Protein AF-A0A151RHH7-F1 (afdb_monomer)

Organism: Cajanus cajan (NCBI:txid3821)

Nearest PDB structures (foldseek):
  7e8n-assembly1_C-2  TM=4.061E-01  e=1.779E+00  Hymenobacter psoromatis

Structure (mmCIF, N/CA/C/O backbone):
data_AF-A0A151RHH7-F1
#
_entry.id   AF-A0A151RHH7-F1
#
loop_
_atom_site.group_PDB
_atom_site.id
_atom_site.type_symbol
_atom_site.label_atom_id
_atom_site.label_alt_id
_atom_site.label_comp_id
_atom_site.label_asym_id
_atom_site.label_entity_id
_atom_site.label_seq_id
_atom_site.pdbx_PDB_ins_code
_atom_site.Cartn_x
_atom_site.Cartn_y
_atom_site.Cartn_z
_atom_site.occupancy
_atom_site.B_iso_or_equiv
_atom_site.auth_seq_id
_atom_site.auth_comp_id
_atom_site.auth_asym_id
_atom_site.auth_atom_id
_atom_site.pdbx_PDB_model_num
ATOM 1 N N . MET A 1 1 ? 24.825 -20.029 -21.115 1.00 37.44 1 MET A N 1
ATOM 2 C CA . MET A 1 1 ? 24.901 -19.608 -19.701 1.00 37.44 1 MET A CA 1
ATOM 3 C C . MET A 1 1 ? 23.619 -18.854 -19.388 1.00 37.44 1 MET A C 1
ATOM 5 O O . MET A 1 1 ? 23.220 -18.038 -20.207 1.00 37.44 1 MET A O 1
ATOM 9 N N . LEU A 1 2 ? 22.942 -19.221 -18.295 1.00 56.84 2 LEU A N 1
ATOM 10 C CA . LEU A 1 2 ? 21.800 -18.498 -17.706 1.00 56.84 2 LEU A CA 1
ATOM 11 C C . LEU A 1 2 ? 22.265 -17.105 -17.199 1.00 56.84 2 LEU A C 1
ATOM 13 O O . LEU A 1 2 ? 23.472 -16.903 -17.174 1.00 56.84 2 LEU A O 1
ATOM 17 N N . TYR A 1 3 ? 21.342 -16.234 -16.751 1.00 53.00 3 TYR A N 1
ATOM 18 C CA . TYR A 1 3 ? 21.471 -14.816 -16.301 1.00 53.00 3 TYR A CA 1
ATOM 19 C C . TYR A 1 3 ? 21.188 -13.817 -17.450 1.00 53.00 3 TYR A C 1
ATOM 21 O O . TYR A 1 3 ? 21.971 -13.717 -18.380 1.00 53.00 3 TYR A O 1
ATOM 29 N N . ASP A 1 4 ? 20.014 -13.180 -17.559 1.00 50.78 4 ASP A N 1
ATOM 30 C CA . ASP A 1 4 ? 19.509 -12.146 -16.642 1.00 50.78 4 ASP A CA 1
ATOM 31 C C . ASP A 1 4 ? 18.031 -12.333 -16.234 1.00 50.78 4 ASP A C 1
ATOM 33 O O . ASP A 1 4 ? 17.088 -11.758 -16.776 1.00 50.78 4 ASP A O 1
ATOM 37 N N . THR A 1 5 ? 17.818 -13.100 -15.178 1.00 59.22 5 THR A N 1
ATOM 38 C CA . THR A 1 5 ? 16.944 -12.659 -14.084 1.00 59.22 5 THR A CA 1
ATOM 39 C C . THR A 1 5 ? 17.608 -11.402 -13.478 1.00 59.22 5 THR A C 1
ATOM 41 O O . THR A 1 5 ? 18.814 -11.425 -13.291 1.00 59.22 5 THR A O 1
ATOM 44 N N . THR A 1 6 ? 17.002 -10.270 -13.105 1.00 57.56 6 THR A N 1
ATOM 45 C CA . THR A 1 6 ? 15.735 -10.069 -12.382 1.00 57.56 6 THR A CA 1
ATOM 46 C C . THR A 1 6 ? 15.772 -8.677 -11.719 1.00 57.56 6 THR A C 1
ATOM 48 O O . THR A 1 6 ? 15.787 -8.585 -10.502 1.00 57.56 6 THR A O 1
ATOM 51 N N . ASN A 1 7 ? 15.799 -7.568 -12.462 1.00 62.75 7 ASN A N 1
ATOM 52 C CA . ASN A 1 7 ? 15.657 -6.232 -11.840 1.00 62.75 7 ASN A CA 1
ATOM 53 C C . ASN A 1 7 ? 14.424 -5.488 -12.368 1.00 62.75 7 ASN A C 1
ATOM 55 O O . ASN A 1 7 ? 14.433 -4.278 -12.557 1.00 62.75 7 ASN A O 1
ATOM 59 N N . ILE A 1 8 ? 13.335 -6.225 -12.615 1.00 69.81 8 ILE A N 1
ATOM 60 C CA . ILE A 1 8 ? 11.999 -5.628 -12.771 1.00 69.81 8 ILE A CA 1
ATOM 61 C C . ILE A 1 8 ? 11.662 -4.885 -11.472 1.00 69.81 8 ILE A C 1
ATOM 63 O O . ILE A 1 8 ? 11.237 -3.736 -11.498 1.00 69.81 8 ILE A O 1
ATOM 67 N N . ILE A 1 9 ? 11.912 -5.525 -10.332 1.00 77.25 9 ILE A N 1
ATOM 68 C CA . ILE A 1 9 ? 11.614 -4.985 -9.011 1.00 77.25 9 ILE A CA 1
ATOM 69 C C . ILE A 1 9 ? 12.907 -4.470 -8.395 1.00 77.25 9 ILE A C 1
ATOM 71 O O . ILE A 1 9 ? 13.838 -5.237 -8.176 1.00 77.25 9 ILE A O 1
ATOM 75 N N . GLU A 1 10 ? 12.959 -3.171 -8.126 1.00 78.50 10 GLU A N 1
ATOM 76 C CA . GLU A 1 10 ? 14.185 -2.504 -7.679 1.00 78.50 10 GLU A CA 1
ATOM 77 C C . GLU A 1 10 ? 14.341 -2.544 -6.153 1.00 78.50 10 GLU A C 1
ATOM 79 O O . GLU A 1 10 ? 15.451 -2.568 -5.633 1.00 78.50 10 GLU A O 1
ATOM 84 N N . SER A 1 11 ? 13.235 -2.547 -5.403 1.00 79.06 11 SER A N 1
ATOM 85 C CA . SER A 1 11 ? 13.278 -2.639 -3.939 1.00 79.06 11 SER A CA 1
ATOM 86 C C . SER A 1 11 ? 11.923 -3.019 -3.341 1.00 79.06 11 SER A C 1
ATOM 88 O O . SER A 1 11 ? 10.900 -2.957 -4.021 1.00 79.06 11 SER A O 1
ATOM 90 N N . SER A 1 12 ? 11.914 -3.379 -2.055 1.00 83.19 12 SER A N 1
ATOM 91 C CA . SER A 1 12 ? 10.706 -3.395 -1.225 1.00 83.19 12 SER A CA 1
ATOM 92 C C . SER A 1 12 ? 10.746 -2.253 -0.212 1.00 83.19 12 SER A C 1
ATOM 94 O O . SER A 1 12 ? 11.790 -1.984 0.388 1.00 83.19 12 SER A O 1
ATOM 96 N N . ARG A 1 13 ? 9.618 -1.569 -0.018 1.00 85.00 13 ARG A N 1
ATOM 97 C CA . ARG A 1 13 ? 9.444 -0.455 0.921 1.00 85.00 13 ARG A CA 1
ATOM 98 C C . ARG A 1 13 ? 8.084 -0.541 1.612 1.00 85.00 13 ARG A C 1
ATOM 100 O O . ARG A 1 13 ? 7.186 -1.252 1.179 1.00 85.00 13 ARG A O 1
ATOM 107 N N . ARG A 1 14 ? 7.908 0.221 2.692 1.00 90.44 14 ARG A N 1
ATOM 108 C CA . ARG A 1 14 ? 6.581 0.442 3.287 1.00 90.44 14 ARG A CA 1
ATOM 109 C C . ARG A 1 14 ? 5.842 1.503 2.480 1.00 90.44 14 ARG A C 1
ATOM 111 O O . ARG A 1 14 ? 6.435 2.529 2.153 1.00 90.44 14 ARG A O 1
ATOM 118 N N . ALA A 1 15 ? 4.562 1.282 2.210 1.00 89.31 15 ALA A N 1
ATOM 119 C CA . ALA A 1 15 ? 3.700 2.268 1.570 1.00 89.31 15 ALA A CA 1
ATOM 120 C C . ALA A 1 15 ? 2.521 2.604 2.485 1.00 89.31 15 ALA A C 1
ATOM 122 O O . ALA A 1 15 ? 1.859 1.714 3.015 1.00 89.31 15 ALA A O 1
ATOM 123 N N . ASN A 1 16 ? 2.270 3.900 2.657 1.00 91.12 16 ASN A N 1
ATOM 124 C CA . ASN A 1 16 ? 1.093 4.413 3.346 1.00 91.12 16 ASN A CA 1
ATOM 125 C C . ASN A 1 16 ? 0.238 5.131 2.308 1.00 91.12 16 ASN A C 1
ATOM 127 O O . ASN A 1 16 ? 0.716 6.072 1.674 1.00 91.12 16 ASN A O 1
ATOM 131 N N . ILE A 1 17 ? -0.995 4.674 2.124 1.00 90.69 17 ILE A N 1
ATOM 132 C CA . ILE A 1 17 ? -1.925 5.237 1.145 1.00 90.69 17 ILE A CA 1
ATOM 133 C C . ILE A 1 17 ? -3.095 5.841 1.915 1.00 90.69 17 ILE A C 1
ATOM 135 O O . ILE A 1 17 ? -3.698 5.171 2.752 1.00 90.69 17 ILE A O 1
ATOM 139 N N . LEU A 1 18 ? -3.390 7.113 1.646 1.00 93.06 18 LEU A N 1
ATOM 140 C CA . LEU A 1 18 ? -4.575 7.786 2.162 1.00 93.06 18 LEU A CA 1
ATOM 141 C C . LEU A 1 18 ? -5.692 7.647 1.127 1.00 93.06 18 LEU A C 1
ATOM 143 O O . LEU A 1 18 ? -5.582 8.154 0.012 1.00 93.06 18 LEU A O 1
ATOM 147 N N . LEU A 1 19 ? -6.735 6.917 1.495 1.00 88.88 19 LEU A N 1
ATOM 148 C CA . LEU A 1 19 ? -7.963 6.782 0.728 1.00 88.88 19 LEU A CA 1
ATOM 149 C C . LEU A 1 19 ? -8.950 7.885 1.137 1.00 88.88 19 LEU A C 1
ATOM 151 O O . LEU A 1 19 ? -8.705 8.677 2.050 1.00 88.88 19 LEU A O 1
ATOM 155 N N . LEU A 1 20 ? -10.095 7.926 0.457 1.00 90.62 20 LEU A N 1
ATOM 156 C CA . LEU A 1 20 ? -11.201 8.812 0.817 1.00 90.62 20 LEU A CA 1
ATOM 157 C C . LEU A 1 20 ? -11.644 8.589 2.274 1.00 90.62 20 LEU A C 1
ATOM 159 O O . LEU A 1 20 ? -11.470 7.505 2.833 1.00 90.62 20 LEU A O 1
ATOM 163 N N . LYS A 1 21 ? -12.260 9.619 2.870 1.00 93.25 21 LYS A N 1
ATOM 164 C CA . LYS A 1 21 ? -12.737 9.608 4.268 1.00 93.25 21 LYS A CA 1
ATOM 165 C C . LYS A 1 21 ? -11.625 9.312 5.282 1.00 93.25 21 LYS A C 1
ATOM 167 O O . LYS A 1 21 ? -11.842 8.573 6.237 1.00 93.25 21 LYS A O 1
ATOM 172 N N . ASP A 1 22 ? -10.423 9.821 5.021 1.00 92.19 22 ASP A N 1
ATOM 173 C CA . ASP A 1 22 ? -9.242 9.678 5.883 1.00 92.19 22 ASP A CA 1
ATOM 174 C C . ASP A 1 22 ? -8.849 8.229 6.205 1.00 92.19 22 ASP A C 1
ATOM 176 O O . ASP A 1 22 ? -8.132 7.949 7.171 1.00 92.19 22 ASP A O 1
ATOM 180 N N . THR A 1 23 ? -9.298 7.288 5.376 1.00 91.00 23 THR A N 1
ATOM 181 C CA . THR A 1 23 ? -9.028 5.869 5.570 1.00 91.00 23 THR A CA 1
ATOM 182 C C . THR A 1 23 ? -7.587 5.574 5.163 1.00 91.00 23 THR A C 1
ATOM 184 O O . THR A 1 23 ? -7.175 5.870 4.043 1.00 91.00 23 THR A O 1
ATOM 187 N N . LYS A 1 24 ? -6.790 5.008 6.073 1.00 91.31 24 LYS A N 1
ATOM 188 C CA . LYS A 1 24 ? -5.360 4.751 5.847 1.00 91.31 24 LYS A CA 1
ATOM 189 C C . LYS A 1 24 ? -5.114 3.275 5.573 1.00 91.31 24 LYS A C 1
ATOM 191 O O . LYS A 1 24 ? -5.478 2.426 6.379 1.00 91.31 24 LYS A O 1
ATOM 196 N N . LEU A 1 25 ? -4.437 2.991 4.466 1.00 90.88 25 LEU A N 1
ATOM 197 C CA . LEU A 1 25 ? -3.972 1.659 4.101 1.00 90.88 25 LEU A CA 1
ATOM 198 C C . LEU A 1 25 ? -2.466 1.553 4.365 1.00 90.88 25 LEU A C 1
ATOM 200 O O . LEU A 1 25 ? -1.669 2.290 3.774 1.00 90.88 25 LEU A O 1
ATOM 204 N N . HIS A 1 26 ? -2.082 0.626 5.244 1.00 90.44 26 HIS A N 1
ATOM 205 C CA . HIS A 1 26 ? -0.697 0.425 5.661 1.00 90.44 26 HIS A CA 1
ATOM 206 C C . HIS A 1 26 ? -0.122 -0.852 5.044 1.00 90.44 26 HIS A C 1
ATOM 208 O O . HIS A 1 26 ? -0.361 -1.968 5.508 1.00 90.44 26 HIS A O 1
ATOM 214 N N . ILE A 1 27 ? 0.698 -0.693 4.008 1.00 91.50 27 ILE A N 1
ATOM 215 C CA . ILE A 1 27 ? 1.351 -1.808 3.325 1.00 91.50 27 ILE A CA 1
ATOM 216 C C . ILE A 1 27 ? 2.771 -1.963 3.859 1.00 91.50 27 ILE A C 1
ATOM 218 O O . ILE A 1 27 ? 3.633 -1.100 3.673 1.00 91.50 27 ILE A O 1
ATOM 222 N N . LYS A 1 28 ? 3.028 -3.094 4.524 1.00 87.62 28 LYS A N 1
ATO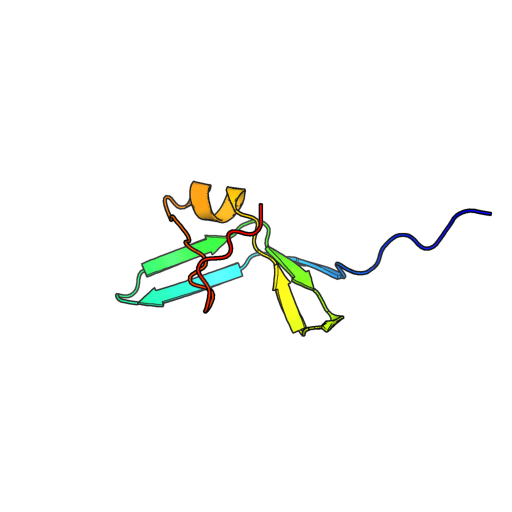M 223 C CA . LYS A 1 28 ? 4.350 -3.409 5.085 1.00 87.62 28 LYS A CA 1
ATOM 224 C C . LYS A 1 28 ? 5.390 -3.707 4.005 1.00 87.62 28 LYS A C 1
ATOM 226 O O . LYS A 1 28 ? 6.558 -3.396 4.214 1.00 87.62 28 LYS A O 1
ATOM 231 N N . ASN A 1 29 ? 4.963 -4.304 2.893 1.00 87.56 29 ASN A N 1
ATOM 232 C CA . ASN A 1 29 ? 5.832 -4.810 1.835 1.00 87.56 29 ASN A CA 1
ATOM 233 C C . ASN A 1 29 ? 5.294 -4.418 0.447 1.00 87.56 29 ASN A C 1
ATOM 235 O O . ASN A 1 29 ? 4.646 -5.205 -0.233 1.00 87.56 29 ASN A O 1
ATOM 239 N N . ALA A 1 30 ? 5.543 -3.177 0.038 1.00 90.25 30 ALA A N 1
ATOM 240 C CA . ALA A 1 30 ? 5.259 -2.688 -1.305 1.00 90.25 30 ALA A CA 1
ATOM 241 C C . ALA A 1 30 ? 6.521 -2.798 -2.162 1.00 90.25 30 ALA A C 1
ATOM 243 O O . ALA A 1 30 ? 7.588 -2.326 -1.775 1.00 90.25 30 ALA A O 1
ATOM 244 N N . LEU A 1 31 ? 6.405 -3.410 -3.332 1.00 91.19 31 LEU A N 1
ATOM 245 C CA . LEU A 1 31 ? 7.524 -3.574 -4.253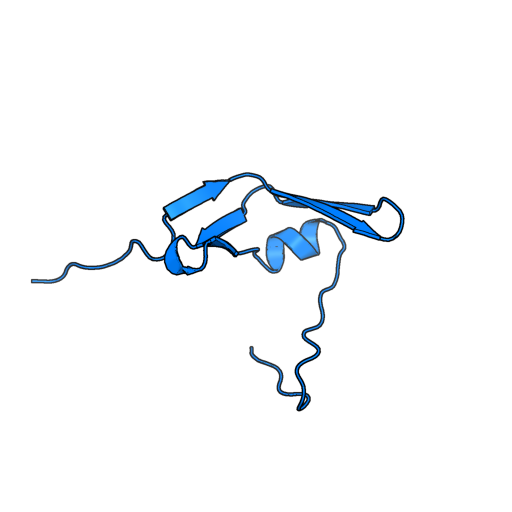 1.00 91.19 31 LEU A CA 1
ATOM 246 C C . LEU A 1 31 ? 7.599 -2.359 -5.179 1.00 91.19 31 LEU A C 1
ATOM 248 O O . LEU A 1 31 ? 6.576 -1.893 -5.658 1.00 91.19 31 LEU A O 1
ATOM 252 N N . TYR A 1 32 ? 8.783 -1.826 -5.451 1.00 88.19 32 TYR A N 1
ATOM 253 C CA . TYR A 1 32 ? 8.944 -0.694 -6.359 1.00 88.19 32 TYR A CA 1
ATOM 254 C C . TYR A 1 32 ? 9.283 -1.180 -7.771 1.00 88.19 32 TYR A C 1
ATOM 256 O O . TYR A 1 32 ? 10.302 -1.844 -7.981 1.00 88.19 32 TYR A O 1
ATOM 264 N N . PHE A 1 33 ? 8.421 -0.842 -8.734 1.00 86.75 33 PHE A N 1
ATOM 265 C CA . PHE A 1 33 ? 8.616 -1.106 -10.155 1.00 86.75 33 PHE A CA 1
ATOM 266 C C . PHE A 1 33 ? 9.142 0.153 -10.843 1.00 86.75 33 PHE A C 1
ATOM 268 O O . PHE A 1 33 ? 8.391 1.059 -11.222 1.00 86.75 33 PHE A O 1
ATOM 275 N N . SER A 1 34 ? 10.463 0.192 -10.991 1.00 82.38 34 SER A N 1
ATOM 276 C CA . SER A 1 34 ? 11.219 1.357 -11.452 1.00 82.38 34 SER A CA 1
ATOM 277 C C . SER A 1 34 ? 10.824 1.805 -12.855 1.00 82.38 34 SER A C 1
ATOM 279 O O . SER A 1 34 ? 10.656 2.994 -13.105 1.00 82.38 34 SER A O 1
ATOM 281 N N . LYS A 1 35 ? 10.563 0.847 -13.751 1.00 85.31 35 LYS A N 1
ATOM 282 C CA . LYS A 1 35 ? 10.240 1.105 -15.160 1.00 85.31 35 LYS A CA 1
ATOM 283 C C . LYS A 1 35 ? 8.978 1.947 -15.354 1.00 85.31 35 LYS A C 1
ATOM 285 O O . LYS A 1 35 ? 8.877 2.656 -16.350 1.00 85.31 35 LYS A O 1
ATOM 290 N N . SER A 1 36 ? 8.017 1.871 -14.434 1.00 83.56 36 SER A N 1
ATOM 291 C CA . SER A 1 36 ? 6.821 2.719 -14.476 1.00 83.56 36 SER A CA 1
ATOM 292 C C . SER A 1 36 ? 6.779 3.760 -13.363 1.00 83.56 36 SER A C 1
ATOM 294 O O . SER A 1 36 ? 5.761 4.434 -13.241 1.00 83.56 36 SER A O 1
ATOM 296 N N . 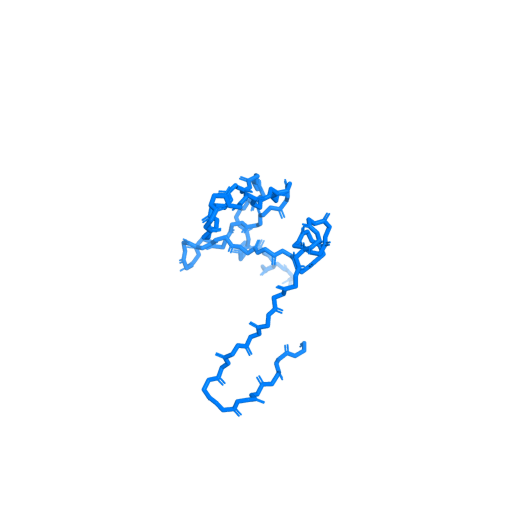TYR A 1 37 ? 7.815 3.847 -12.522 1.00 84.25 37 TYR A N 1
ATOM 297 C CA . TYR A 1 37 ? 7.829 4.666 -11.307 1.00 84.25 37 TYR A CA 1
ATOM 298 C C . TYR A 1 37 ? 6.610 4.416 -10.396 1.00 84.25 37 TYR A C 1
ATOM 300 O O . TYR A 1 37 ? 6.056 5.345 -9.808 1.00 84.25 37 TYR A O 1
AT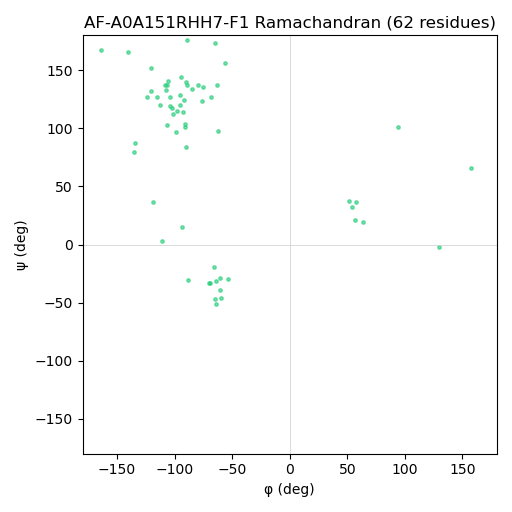OM 308 N N . LYS A 1 38 ? 6.151 3.158 -10.296 1.00 85.94 38 LYS A N 1
ATOM 309 C CA . LYS A 1 38 ? 4.972 2.781 -9.490 1.00 85.94 38 LYS A CA 1
ATOM 310 C C . LYS A 1 38 ? 5.336 1.767 -8.416 1.00 85.94 38 LYS A C 1
ATOM 312 O O . LYS A 1 38 ? 6.230 0.945 -8.591 1.00 85.94 38 LYS A O 1
ATOM 317 N N . ASN A 1 39 ? 4.581 1.793 -7.323 1.00 86.75 39 ASN A N 1
ATOM 318 C CA . ASN A 1 39 ? 4.598 0.720 -6.338 1.00 86.75 39 ASN A CA 1
ATOM 319 C C . ASN A 1 39 ? 3.642 -0.398 -6.779 1.00 86.75 39 ASN A C 1
ATOM 321 O O . ASN A 1 39 ? 2.501 -0.138 -7.155 1.00 86.75 39 ASN A O 1
ATOM 325 N N . LEU A 1 40 ? 4.110 -1.635 -6.703 1.00 87.75 40 LEU A N 1
ATOM 326 C CA . LEU A 1 40 ? 3.344 -2.862 -6.818 1.00 87.75 40 LEU A CA 1
ATOM 327 C C . LEU A 1 40 ? 2.912 -3.292 -5.417 1.00 87.75 40 LEU A C 1
ATOM 329 O O . LEU A 1 40 ? 3.736 -3.466 -4.513 1.00 87.75 40 LEU A O 1
ATOM 333 N N . LEU A 1 41 ? 1.607 -3.465 -5.246 1.00 87.38 41 LEU A N 1
ATOM 334 C CA . LEU A 1 41 ? 1.005 -3.903 -3.995 1.00 87.38 41 LEU A CA 1
ATOM 335 C C . LEU A 1 41 ? 0.532 -5.342 -4.158 1.00 87.38 41 LEU A C 1
ATOM 337 O O . LEU A 1 41 ? -0.123 -5.677 -5.142 1.00 87.38 41 LEU A O 1
ATOM 341 N N . SER A 1 42 ? 0.846 -6.192 -3.185 1.00 84.69 42 SER A N 1
ATOM 342 C CA . SER A 1 42 ? 0.301 -7.544 -3.163 1.00 84.69 42 SER A CA 1
ATOM 343 C C . SER A 1 42 ? -1.157 -7.515 -2.717 1.00 84.69 42 SER A C 1
ATOM 345 O O . SER A 1 42 ? -1.484 -6.913 -1.691 1.00 84.69 42 SER A O 1
ATOM 347 N N . PHE A 1 43 ? -2.024 -8.257 -3.412 1.00 85.69 43 PHE A N 1
ATOM 348 C CA . PHE A 1 43 ? -3.400 -8.495 -2.963 1.00 85.69 43 PHE A CA 1
ATOM 349 C C . PHE A 1 43 ? -3.467 -9.055 -1.540 1.00 85.69 43 PHE A C 1
ATOM 351 O O . PHE A 1 43 ? -4.441 -8.810 -0.831 1.00 85.69 43 PHE A O 1
ATOM 358 N N . LYS A 1 44 ? -2.446 -9.807 -1.109 1.00 88.00 44 LYS A N 1
ATOM 359 C CA . LYS A 1 44 ? -2.363 -10.314 0.262 1.00 88.00 44 LYS A CA 1
ATOM 360 C C . LYS A 1 44 ? -2.230 -9.168 1.264 1.00 88.00 44 LYS A C 1
ATOM 362 O O . LYS A 1 44 ? -2.959 -9.150 2.245 1.00 88.00 44 LYS A O 1
ATOM 367 N N . ASP A 1 45 ? -1.342 -8.211 1.008 1.00 87.19 45 ASP A N 1
ATOM 368 C CA . ASP A 1 45 ? -1.100 -7.093 1.928 1.00 87.19 45 ASP A CA 1
ATOM 369 C C . ASP A 1 45 ? -2.291 -6.131 1.996 1.00 87.19 45 ASP A C 1
ATOM 371 O O . ASP A 1 45 ? -2.598 -5.592 3.058 1.00 87.19 45 ASP A O 1
ATOM 375 N N . ILE A 1 46 ? -3.005 -5.968 0.881 1.00 88.88 46 ILE A N 1
ATOM 376 C CA . ILE A 1 46 ? -4.269 -5.227 0.821 1.00 88.88 46 ILE A CA 1
ATOM 377 C C . ILE A 1 46 ? -5.346 -5.926 1.663 1.00 88.88 46 ILE A C 1
ATOM 379 O O . ILE A 1 46 ? -5.940 -5.298 2.538 1.00 88.88 46 ILE A O 1
ATOM 383 N N . ARG A 1 47 ? -5.554 -7.235 1.457 1.00 88.31 47 ARG A N 1
ATOM 384 C CA . ARG A 1 47 ? -6.550 -8.021 2.208 1.00 88.31 47 ARG A CA 1
ATOM 385 C C . ARG A 1 47 ? -6.243 -8.105 3.703 1.00 88.31 47 ARG A C 1
ATOM 387 O O . ARG A 1 47 ? -7.166 -8.151 4.505 1.00 88.31 47 ARG A O 1
ATOM 394 N N . LEU A 1 48 ? -4.966 -8.082 4.091 1.00 88.00 48 LEU A N 1
ATOM 395 C CA . LEU A 1 48 ? -4.547 -8.023 5.499 1.00 88.00 48 LEU A CA 1
ATOM 396 C C . LEU A 1 48 ? -4.942 -6.716 6.201 1.00 88.00 48 LEU A C 1
ATOM 398 O O . LEU A 1 48 ? -4.973 -6.685 7.426 1.00 88.00 48 LEU A O 1
ATOM 402 N N . ASN A 1 49 ? -5.230 -5.656 5.446 1.00 87.56 49 ASN A N 1
ATOM 403 C CA . ASN A 1 49 ? -5.798 -4.417 5.973 1.00 87.56 49 ASN A CA 1
ATOM 404 C C . ASN A 1 49 ? -7.339 -4.401 5.872 1.00 87.56 49 ASN A C 1
ATOM 406 O O . ASN A 1 49 ? -7.932 -3.336 5.969 1.00 87.56 49 ASN A O 1
ATOM 410 N N . GLU A 1 50 ? -7.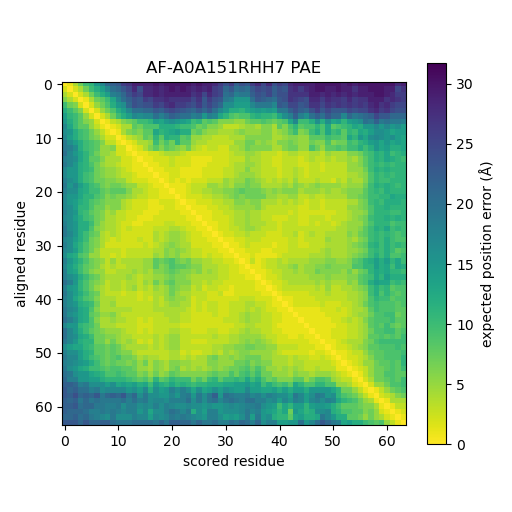978 -5.554 5.638 1.00 88.31 50 GLU A N 1
ATOM 411 C CA . GLU A 1 50 ? -9.439 -5.708 5.518 1.00 88.31 50 GLU A CA 1
ATOM 412 C C . GLU A 1 50 ? -10.060 -4.959 4.325 1.00 88.31 50 GLU A C 1
ATOM 414 O O . GLU A 1 50 ? -11.270 -4.749 4.265 1.00 88.31 50 GLU A O 1
ATOM 419 N N . PHE A 1 51 ? -9.246 -4.605 3.325 1.00 87.94 51 PHE A N 1
ATOM 420 C CA . PHE A 1 51 ? -9.728 -4.012 2.080 1.00 87.94 51 PHE A CA 1
ATOM 421 C C . PHE A 1 51 ? -9.942 -5.064 0.992 1.00 87.94 51 PHE A C 1
ATOM 423 O O 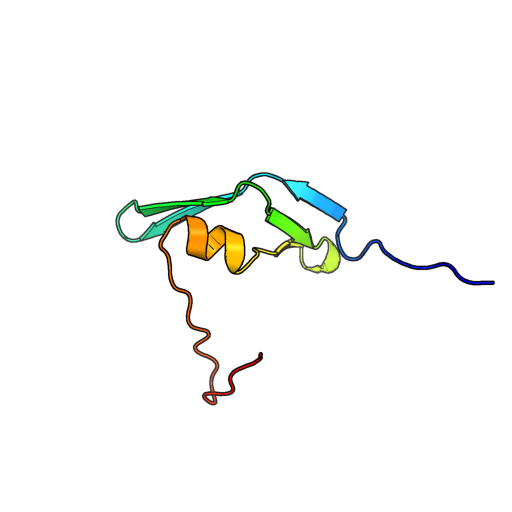. PHE A 1 51 ? -9.158 -6.003 0.823 1.00 87.94 51 PHE A O 1
ATOM 430 N N . HIS A 1 52 ? -10.984 -4.838 0.197 1.00 85.06 52 HIS A N 1
ATOM 431 C CA . HIS A 1 52 ? -11.214 -5.500 -1.078 1.00 85.06 52 HIS A CA 1
ATOM 432 C C . HIS A 1 52 ? -10.914 -4.515 -2.214 1.00 85.06 52 HIS A C 1
ATOM 434 O O . HIS A 1 52 ? -11.213 -3.327 -2.096 1.00 85.06 52 HIS A O 1
ATOM 440 N N . ILE A 1 53 ? -10.290 -4.993 -3.290 1.00 81.38 53 ILE A N 1
ATOM 441 C CA . ILE A 1 53 ? -10.036 -4.199 -4.495 1.00 81.38 53 ILE A CA 1
ATOM 442 C C . ILE A 1 53 ? -10.647 -4.947 -5.666 1.00 81.38 53 ILE A C 1
ATOM 444 O O . ILE A 1 53 ? -10.324 -6.112 -5.890 1.00 81.38 53 ILE A O 1
ATOM 448 N N . GLU A 1 54 ? -11.474 -4.237 -6.418 1.00 80.88 54 GLU A N 1
ATOM 449 C CA . GLU A 1 54 ? -12.058 -4.694 -7.671 1.00 80.88 54 GLU A CA 1
ATOM 450 C C . GLU A 1 54 ? -11.365 -3.962 -8.820 1.00 80.88 54 GLU A C 1
ATOM 452 O O . GLU A 1 54 ? -11.100 -2.757 -8.744 1.00 80.88 54 GLU A O 1
ATOM 457 N N . THR A 1 55 ? -11.042 -4.690 -9.887 1.00 78.69 55 THR A N 1
ATOM 458 C CA . THR A 1 55 ? -10.528 -4.071 -11.110 1.00 78.69 55 THR A CA 1
ATOM 459 C C . THR A 1 55 ? -11.717 -3.757 -11.998 1.00 78.69 55 THR A C 1
ATOM 461 O O . THR A 1 55 ? -12.265 -4.656 -12.622 1.00 78.69 55 THR A O 1
ATOM 464 N N . ASN A 1 56 ? -12.117 -2.488 -12.061 1.00 76.88 56 ASN A N 1
ATOM 465 C CA . ASN A 1 56 ? -13.139 -2.052 -13.005 1.0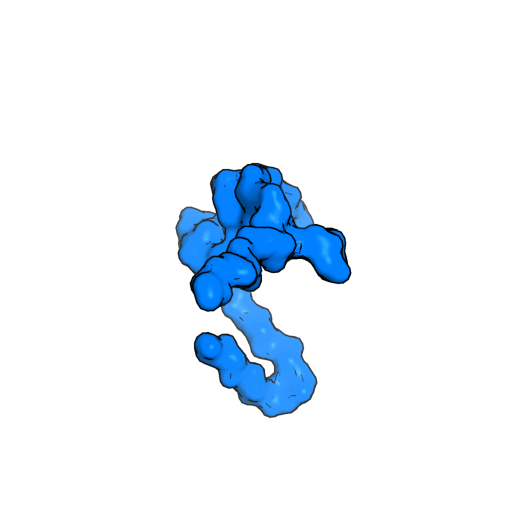0 76.88 56 ASN A CA 1
ATOM 466 C C . ASN A 1 56 ? -12.452 -1.632 -14.307 1.00 76.88 56 ASN A C 1
ATOM 468 O O . ASN A 1 56 ? -1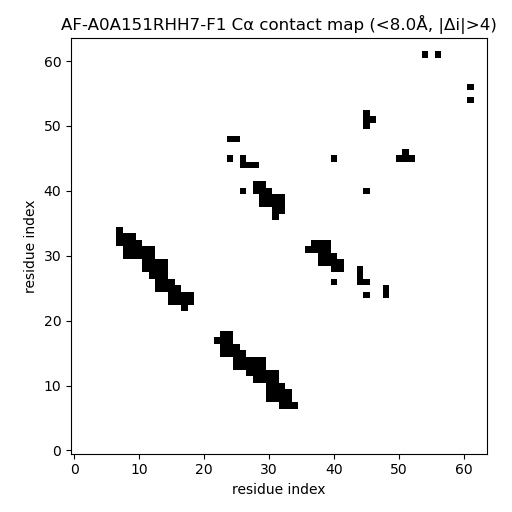2.069 -0.475 -14.486 1.00 76.88 56 ASN A O 1
ATOM 472 N N . ASN A 1 57 ? -12.176 -2.605 -15.168 1.00 75.44 57 ASN A N 1
ATOM 473 C CA . ASN A 1 57 ? -11.649 -2.356 -16.500 1.00 75.44 57 ASN A CA 1
ATOM 474 C C . ASN A 1 57 ? -12.796 -2.201 -17.495 1.00 75.44 57 ASN A C 1
ATOM 476 O O . ASN A 1 57 ? -13.795 -2.915 -17.451 1.00 75.44 57 ASN A O 1
ATOM 480 N N . GLU A 1 58 ? -12.633 -1.243 -18.401 1.00 69.94 58 GLU A N 1
ATOM 481 C CA . GLU A 1 58 ? -13.582 -0.975 -19.474 1.00 69.94 58 GLU A CA 1
ATOM 482 C C . GLU A 1 58 ? -13.662 -2.230 -20.365 1.00 69.94 58 GLU A C 1
ATOM 4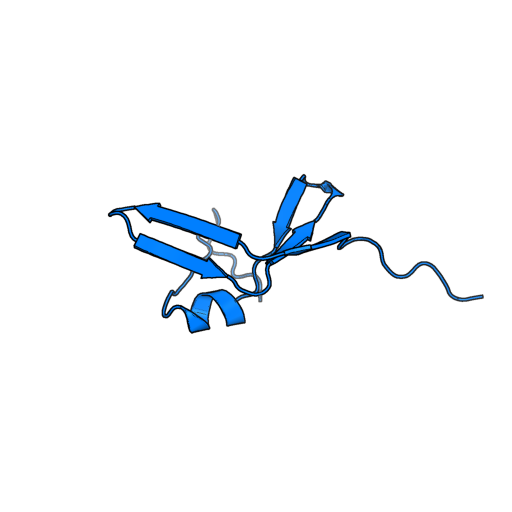84 O O . GLU A 1 58 ? -12.763 -2.506 -21.157 1.00 69.94 58 GLU A O 1
ATOM 489 N N . GLY A 1 59 ? -14.677 -3.068 -20.126 1.00 72.38 59 GLY A N 1
ATOM 490 C CA . GLY A 1 59 ? -14.827 -4.386 -20.753 1.00 72.38 59 GLY A CA 1
ATOM 491 C C . GLY A 1 59 ? -15.101 -5.569 -19.813 1.00 72.38 59 GLY A C 1
ATOM 492 O O . GLY A 1 59 ? -15.301 -6.665 -20.328 1.00 72.38 59 GLY A O 1
ATOM 493 N N . ASN A 1 60 ? -15.143 -5.386 -18.482 1.00 67.56 60 ASN A N 1
ATOM 494 C CA . ASN A 1 60 ? -15.411 -6.455 -17.494 1.00 67.56 60 ASN A CA 1
ATOM 495 C C . ASN A 1 60 ? -14.480 -7.681 -17.634 1.00 67.56 60 ASN A C 1
ATOM 497 O O . ASN A 1 60 ? -14.895 -8.819 -17.409 1.00 67.56 60 ASN A O 1
ATOM 501 N N . VAL A 1 61 ? -13.229 -7.475 -18.055 1.00 68.62 61 VAL A N 1
ATOM 502 C CA . VAL A 1 61 ? -12.270 -8.572 -18.248 1.00 68.62 61 VAL A CA 1
ATOM 503 C C . VAL A 1 61 ? -11.498 -8.788 -16.957 1.00 68.62 61 VAL A C 1
ATOM 505 O O . VAL A 1 61 ? -10.549 -8.070 -16.666 1.00 68.62 61 VAL A O 1
ATOM 508 N N . GLU A 1 62 ? -11.858 -9.791 -16.173 1.00 59.56 62 GLU A N 1
ATOM 509 C CA . GLU A 1 62 ? -11.071 -10.146 -14.992 1.00 59.56 62 GLU A CA 1
ATOM 510 C C . GLU A 1 62 ? -9.711 -10.733 -15.411 1.00 59.56 62 GLU A C 1
ATOM 512 O O . GLU A 1 62 ? -9.637 -11.666 -16.211 1.00 59.56 62 GLU A O 1
ATOM 517 N N . TYR A 1 63 ? -8.621 -10.177 -14.877 1.00 62.19 63 TYR A N 1
ATOM 518 C CA . TYR A 1 63 ? -7.275 -10.731 -15.032 1.00 62.19 63 TYR A CA 1
ATOM 519 C C . TYR A 1 63 ? -6.916 -11.468 -13.736 1.00 62.19 63 TYR A C 1
ATOM 521 O O . TYR A 1 63 ? -6.790 -10.828 -12.689 1.00 62.19 63 TYR A O 1
ATOM 529 N N . PHE A 1 64 ? -6.809 -12.799 -13.816 1.00 51.47 64 PHE A N 1
ATOM 530 C CA . PHE A 1 64 ? -6.463 -13.695 -12.703 1.00 51.47 64 PHE A CA 1
ATOM 531 C C . PHE A 1 64 ? -4.952 -13.793 -12.475 1.00 51.47 64 PHE A C 1
ATOM 533 O O . PHE A 1 64 ? -4.203 -13.848 -13.479 1.00 51.47 64 PHE A O 1
#

Solvent-accessible surface area (backbone atoms only — not comparable to full-atom values): 4346 Å² total; per-residue (Å²): 131,86,84,84,82,81,72,66,58,72,47,75,40,69,42,78,45,79,47,77,92,81,39,74,44,75,31,78,68,23,34,31,30,63,92,76,75,39,74,46,73,49,71,65,51,44,44,74,68,78,48,87,87,82,85,89,46,98,79,77,67,86,84,132

Mean predicted aligned error: 8.49 Å

Foldseek 3Di:
DDDDDDVQWPDWDWDWDQDPPRDIQTQHTWTARPVVRDTHGDPVSCVVSVDDDDDPDPPPDDDD

Secondary structure (DSSP, 8-state):
-------SEEEEEEEEEE-STT-EEEEEEEEEEGGGTEEE--HHHHHTTT-------TT-----

Sequence (64 aa):
MLYDTTNIIESSRRANILLLKDTKLHIKNALYFSKSYKNLLSFKDIRLNEFHIETNNEGNVEYF

Radius of gyration: 14.75 Å; Cα contacts (8 Å, |Δi|>4): 76; chains: 1; bounding box: 40×29×27 Å

pLDDT: mean 80.38, std 12.73, range [37.44, 93.25]